Protein AF-A0A8T5KD45-F1 (afdb_monomer_lite)

Secondary structure (DSSP, 8-state):
--SS------HHHHTT-EEEEE---GGG-TT-HHHHHHHHHHHHHT--SEEEETTTEETTSTT--HHHHHHH--TT--EEEEES-HHHHHHHHHHHHHTT-SS-EEEES-HHHHHHHHHHTTPPP------

Structure (mmCIF, N/CA/C/O backbone):
data_AF-A0A8T5KD45-F1
#
_entry.id   AF-A0A8T5KD45-F1
#
loop_
_atom_site.group_PDB
_atom_site.id
_atom_site.type_symbol
_atom_site.label_atom_id
_atom_site.label_alt_id
_atom_site.label_comp_id
_atom_site.label_asym_id
_atom_site.label_entity_id
_atom_site.label_seq_id
_atom_site.pdbx_PDB_ins_code
_atom_site.Cartn_x
_atom_site.Cartn_y
_atom_site.Cartn_z
_atom_site.occupancy
_atom_site.B_iso_or_equiv
_atom_site.auth_seq_id
_atom_site.auth_comp_id
_atom_site.auth_asym_id
_atom_site.auth_atom_id
_atom_site.pdbx_PDB_model_num
ATOM 1 N N . MET A 1 1 ? 10.658 -8.114 13.743 1.00 35.12 1 MET A N 1
ATOM 2 C CA . MET A 1 1 ? 11.063 -6.683 13.608 1.00 35.12 1 MET A CA 1
ATOM 3 C C . MET A 1 1 ? 9.810 -5.933 13.189 1.00 35.12 1 MET A C 1
ATOM 5 O O . MET A 1 1 ? 9.328 -6.166 12.086 1.00 35.12 1 MET A O 1
ATOM 9 N N . THR A 1 2 ? 9.215 -5.134 14.073 1.00 34.94 2 THR A N 1
ATOM 10 C CA . THR A 1 2 ? 7.948 -4.442 13.798 1.00 34.94 2 THR A CA 1
ATOM 11 C C . THR A 1 2 ? 8.188 -3.285 12.826 1.00 34.94 2 THR A C 1
ATOM 13 O O . THR A 1 2 ? 8.629 -2.205 13.200 1.00 34.94 2 THR A O 1
ATOM 16 N N . ASN A 1 3 ? 7.959 -3.551 11.534 1.00 48.31 3 ASN A N 1
ATOM 17 C CA . ASN A 1 3 ? 8.236 -2.626 10.422 1.00 48.31 3 ASN A CA 1
ATOM 18 C C . ASN A 1 3 ? 7.277 -1.428 10.342 1.00 48.31 3 ASN A C 1
ATOM 20 O O . ASN A 1 3 ? 7.515 -0.493 9.581 1.00 48.31 3 ASN A O 1
ATOM 24 N N . THR A 1 4 ? 6.210 -1.431 11.130 1.00 50.84 4 THR A N 1
ATOM 25 C CA . THR A 1 4 ? 5.415 -0.241 11.423 1.00 50.84 4 THR A CA 1
ATOM 26 C C . THR A 1 4 ? 5.823 0.233 12.804 1.00 50.84 4 THR A C 1
ATOM 28 O O . THR A 1 4 ? 5.723 -0.563 13.738 1.00 50.84 4 THR A O 1
ATOM 31 N N . LEU A 1 5 ? 6.306 1.485 12.902 1.00 48.88 5 LEU A N 1
ATOM 32 C CA . LEU A 1 5 ? 6.616 2.214 14.143 1.00 48.88 5 LEU A CA 1
ATOM 33 C C . LEU A 1 5 ? 5.805 1.656 15.314 1.00 48.88 5 LEU A C 1
ATOM 35 O O . LEU A 1 5 ? 4.601 1.518 15.144 1.00 48.88 5 LEU A O 1
ATOM 39 N N . HIS A 1 6 ? 6.435 1.375 16.459 1.00 57.62 6 HIS A N 1
ATOM 40 C CA . HIS A 1 6 ? 5.794 0.950 17.711 1.00 57.62 6 HIS A CA 1
ATOM 41 C C . HIS A 1 6 ? 4.567 1.815 18.061 1.00 57.62 6 HIS A C 1
ATOM 43 O O . HIS A 1 6 ? 4.662 2.764 18.841 1.00 57.62 6 HIS A O 1
ATOM 49 N N . ARG A 1 7 ? 3.423 1.516 17.444 1.00 63.34 7 ARG A N 1
ATOM 50 C CA . ARG A 1 7 ? 2.202 2.305 17.531 1.00 63.34 7 ARG A CA 1
ATOM 51 C C . ARG A 1 7 ? 1.600 2.011 18.885 1.00 63.34 7 ARG A C 1
ATOM 53 O O . ARG A 1 7 ? 1.168 0.898 19.163 1.00 63.34 7 ARG A O 1
ATOM 60 N N . LYS A 1 8 ? 1.665 3.018 19.746 1.00 58.03 8 LYS A N 1
ATOM 61 C CA . LYS A 1 8 ? 1.090 3.004 21.082 1.00 58.03 8 LYS A CA 1
ATOM 62 C C . LYS A 1 8 ? -0.185 3.825 21.028 1.00 58.03 8 LYS A C 1
ATOM 64 O O . LYS A 1 8 ? -0.143 4.986 20.642 1.00 58.03 8 LYS A O 1
ATOM 69 N N . GLY A 1 9 ? -1.282 3.208 21.422 1.00 66.62 9 GLY A N 1
ATOM 70 C CA . GLY A 1 9 ? -2.594 3.824 21.505 1.00 66.62 9 GLY A CA 1
ATOM 71 C C . GLY A 1 9 ? -3.516 2.907 22.292 1.00 66.62 9 GLY A C 1
ATOM 72 O O . GLY A 1 9 ? -3.189 1.743 22.543 1.00 66.62 9 GLY A O 1
ATOM 73 N N . SER A 1 10 ? -4.655 3.436 22.709 1.00 74.62 10 SER A N 1
ATOM 74 C CA . SER A 1 10 ? -5.742 2.619 23.234 1.00 74.62 10 SER A CA 1
ATOM 75 C C . SER A 1 10 ? -6.323 1.714 22.141 1.00 74.62 10 SER A C 1
ATOM 77 O O . SER A 1 10 ? -6.153 1.952 20.944 1.00 74.62 10 SER A O 1
ATOM 79 N N . VAL A 1 11 ? -7.047 0.670 22.550 1.00 71.88 11 VAL A N 1
ATOM 80 C CA . VAL A 1 11 ? -7.775 -0.207 21.618 1.00 71.88 11 VAL A CA 1
ATOM 81 C C . VAL A 1 11 ? -8.720 0.606 20.725 1.00 71.88 11 VAL A C 1
ATOM 83 O O . VAL A 1 11 ? -8.819 0.331 19.536 1.00 71.88 11 VAL A O 1
ATOM 86 N N . GLU A 1 12 ? -9.369 1.640 21.260 1.00 73.88 12 GLU A N 1
ATOM 87 C CA . GLU A 1 12 ? -10.287 2.479 20.482 1.00 73.88 12 GLU A CA 1
ATOM 88 C C . GLU A 1 12 ? -9.568 3.301 19.406 1.00 73.88 12 GLU A C 1
ATOM 90 O O . GLU A 1 12 ? -10.065 3.405 18.289 1.00 73.88 12 GLU A O 1
ATOM 95 N N . GLU A 1 13 ? -8.373 3.820 19.693 1.00 70.69 13 GLU A N 1
ATOM 96 C CA . GLU A 1 13 ? -7.577 4.566 18.708 1.00 70.69 13 GLU A CA 1
ATOM 97 C C . GLU A 1 13 ? -7.044 3.658 17.593 1.00 70.69 13 GLU A C 1
ATOM 99 O O . GLU A 1 13 ? -7.025 4.040 16.425 1.00 70.69 13 GLU A O 1
ATOM 104 N N . LEU A 1 14 ? -6.645 2.430 17.935 1.00 73.69 14 LEU A N 1
ATOM 105 C CA . LEU A 1 14 ? -6.059 1.488 16.978 1.00 73.69 14 LEU A CA 1
ATOM 106 C C . LEU A 1 14 ? -7.109 0.735 16.140 1.00 73.69 14 LEU A C 1
ATOM 108 O O . LEU A 1 14 ? -6.759 0.126 15.128 1.00 73.69 14 LEU A O 1
ATOM 112 N N . LYS A 1 15 ? -8.396 0.780 16.519 1.00 77.38 15 LYS A N 1
ATOM 113 C CA . LYS A 1 15 ? -9.509 0.181 15.750 1.00 77.38 15 LYS A CA 1
ATOM 114 C C . LYS A 1 15 ? -9.693 0.795 14.365 1.00 77.38 15 LYS A C 1
ATOM 116 O O . LYS A 1 15 ? -10.272 0.136 13.502 1.00 77.38 15 LYS A O 1
ATOM 121 N N . GLY A 1 16 ? -9.206 2.016 14.160 1.00 80.75 16 GLY A N 1
ATOM 122 C CA . GLY A 1 16 ? -9.287 2.740 12.897 1.00 80.75 16 GLY A CA 1
ATOM 123 C C . GLY A 1 16 ? -7.926 3.093 12.312 1.00 80.75 16 GLY A C 1
ATOM 124 O O . GLY A 1 16 ? -7.803 4.128 11.670 1.00 80.75 16 GLY A O 1
ATOM 125 N N . ASP A 1 17 ? -6.892 2.290 12.560 1.00 85.31 17 ASP A N 1
ATOM 126 C CA . ASP A 1 17 ? -5.551 2.560 12.039 1.00 85.31 17 ASP A CA 1
ATOM 127 C C . ASP A 1 17 ? -4.943 1.307 11.404 1.00 85.31 17 ASP A C 1
ATOM 129 O O . ASP A 1 17 ? -4.210 0.538 12.034 1.00 85.31 17 ASP A O 1
ATOM 133 N N . TYR A 1 18 ? -5.263 1.109 10.126 1.00 88.69 18 TYR A N 1
ATOM 134 C CA . TYR A 1 18 ? -4.789 -0.014 9.329 1.00 88.69 18 TYR A CA 1
ATOM 135 C C . TYR A 1 18 ? -3.781 0.459 8.292 1.00 88.69 18 TYR A C 1
ATOM 137 O O . TYR A 1 18 ? -4.099 1.275 7.430 1.00 88.69 18 TYR A O 1
ATOM 145 N N . VAL A 1 19 ? -2.570 -0.092 8.336 1.00 90.38 19 VAL A N 1
ATOM 146 C CA . VAL A 1 19 ? -1.528 0.180 7.341 1.00 90.38 19 VAL A CA 1
ATOM 147 C C . VAL A 1 19 ? -1.291 -1.069 6.531 1.00 90.38 19 VAL A C 1
ATOM 149 O O . VAL A 1 19 ? -0.971 -2.123 7.079 1.00 90.38 19 VAL A O 1
ATOM 152 N N . ILE A 1 20 ? -1.380 -0.926 5.219 1.00 92.25 20 ILE A N 1
ATOM 153 C CA . ILE A 1 20 ? -0.979 -1.952 4.272 1.00 92.25 20 ILE A CA 1
ATOM 154 C C . ILE A 1 20 ? 0.243 -1.466 3.510 1.00 92.25 20 ILE A C 1
ATOM 156 O O . ILE A 1 20 ? 0.285 -0.327 3.049 1.00 92.25 20 ILE A O 1
ATOM 160 N N . PHE A 1 21 ? 1.270 -2.301 3.402 1.00 93.62 21 PHE A N 1
ATOM 161 C CA . PHE A 1 21 ? 2.504 -1.907 2.739 1.00 93.62 21 PHE A CA 1
ATOM 162 C C . PHE A 1 21 ? 3.207 -3.072 2.060 1.00 93.62 21 PHE A C 1
ATOM 164 O O . PHE A 1 21 ? 3.085 -4.233 2.454 1.00 93.62 21 PHE A O 1
ATOM 171 N N . THR A 1 22 ? 3.989 -2.738 1.041 1.00 92.62 22 THR A N 1
ATOM 172 C CA . THR A 1 22 ? 4.811 -3.684 0.295 1.00 92.62 22 THR A CA 1
ATOM 173 C C . THR A 1 22 ? 6.278 -3.380 0.505 1.00 92.62 22 THR A C 1
ATOM 175 O O . THR A 1 22 ? 6.704 -2.225 0.517 1.00 92.62 22 THR A O 1
ATOM 178 N N . SER A 1 23 ? 7.068 -4.433 0.682 1.00 88.69 23 SER A N 1
ATOM 179 C CA . SER A 1 23 ? 8.521 -4.343 0.754 1.00 88.69 23 SER A CA 1
ATOM 180 C C . SER A 1 23 ? 9.123 -5.435 -0.110 1.00 88.69 23 SER A C 1
ATOM 182 O O . SER A 1 23 ? 8.695 -6.588 -0.068 1.00 88.69 23 SER A O 1
ATOM 184 N N . ILE A 1 24 ? 10.109 -5.059 -0.919 1.00 90.12 24 ILE A N 1
ATOM 185 C CA . ILE A 1 24 ? 10.735 -5.962 -1.875 1.00 90.12 24 ILE A CA 1
ATOM 186 C C . ILE A 1 24 ? 12.079 -6.419 -1.316 1.00 90.12 24 ILE A C 1
ATOM 188 O O . ILE A 1 24 ? 12.957 -5.604 -1.014 1.00 90.12 24 ILE A O 1
ATOM 192 N N . ALA A 1 25 ? 12.245 -7.735 -1.197 1.00 85.19 25 ALA A N 1
ATOM 193 C CA . ALA A 1 25 ? 13.509 -8.339 -0.801 1.00 85.19 25 ALA A CA 1
ATOM 194 C C . ALA A 1 25 ? 14.625 -7.965 -1.790 1.00 85.19 25 ALA A C 1
ATOM 196 O O . ALA A 1 25 ? 14.389 -7.784 -2.985 1.00 85.19 25 ALA A O 1
ATOM 197 N N . LYS A 1 26 ? 15.859 -7.844 -1.284 1.00 80.19 26 LYS A N 1
ATOM 198 C CA . LYS A 1 26 ? 17.000 -7.301 -2.039 1.00 80.19 26 LYS A CA 1
ATOM 199 C C . LYS A 1 26 ? 17.211 -7.990 -3.392 1.00 80.19 26 LYS A C 1
ATOM 201 O O . LYS A 1 26 ? 17.449 -7.292 -4.375 1.00 80.19 26 LYS A O 1
ATOM 206 N N . ASP A 1 27 ? 17.063 -9.309 -3.430 1.00 86.12 27 ASP A N 1
ATOM 207 C CA . ASP A 1 27 ? 17.330 -10.132 -4.615 1.00 86.12 27 ASP A CA 1
ATOM 208 C C . ASP A 1 27 ? 16.139 -10.207 -5.590 1.00 86.12 27 ASP A C 1
ATOM 210 O O . ASP A 1 27 ? 16.283 -10.693 -6.706 1.00 86.12 27 ASP A O 1
ATOM 214 N N . TYR A 1 28 ? 14.979 -9.662 -5.208 1.00 85.38 28 TYR A N 1
ATOM 215 C CA . TYR A 1 28 ? 13.731 -9.692 -5.986 1.00 85.38 28 TYR A CA 1
ATOM 216 C C . TYR A 1 28 ? 13.312 -8.306 -6.501 1.00 85.38 28 TYR A C 1
ATOM 218 O O . TYR A 1 28 ? 12.167 -8.094 -6.892 1.00 85.38 28 TYR A O 1
ATOM 226 N N . LYS A 1 29 ? 14.229 -7.330 -6.478 1.00 87.44 29 LYS A N 1
ATOM 227 C CA . LYS A 1 29 ? 13.959 -5.965 -6.952 1.00 87.44 29 LYS A CA 1
ATOM 228 C C . LYS A 1 29 ? 13.656 -5.875 -8.452 1.00 87.44 29 LYS A C 1
ATOM 230 O O . LYS A 1 29 ? 12.706 -5.160 -8.772 1.00 87.44 29 LYS A O 1
ATOM 235 N N . PRO A 1 30 ? 14.412 -6.523 -9.360 1.00 93.12 30 PRO A N 1
ATOM 236 C CA . PRO A 1 30 ? 14.197 -6.349 -10.795 1.00 93.12 30 PRO A CA 1
ATOM 237 C C . PRO A 1 30 ? 12.767 -6.706 -11.225 1.00 93.12 30 PRO A C 1
ATOM 239 O O . PRO A 1 30 ? 12.286 -7.798 -10.932 1.00 93.12 30 PRO A O 1
ATOM 242 N N . GLY A 1 31 ? 12.089 -5.786 -11.916 1.00 91.94 31 GLY A N 1
ATOM 243 C CA . GLY A 1 31 ? 10.720 -5.971 -12.410 1.00 91.94 31 GLY A CA 1
ATOM 244 C C . GLY A 1 31 ? 9.618 -5.788 -11.359 1.00 91.94 31 GLY A C 1
ATOM 245 O O . GLY A 1 31 ? 8.466 -6.144 -11.609 1.00 91.94 31 GLY A O 1
ATOM 246 N N . SER A 1 32 ? 9.938 -5.242 -10.183 1.00 94.00 32 SER A N 1
ATOM 247 C CA . SER A 1 32 ? 8.951 -4.987 -9.124 1.00 94.00 32 SER A CA 1
ATOM 248 C C . SER A 1 32 ? 8.169 -3.682 -9.300 1.00 94.00 32 SER A C 1
ATOM 250 O O . SER A 1 32 ? 7.081 -3.569 -8.742 1.00 94.00 32 SER A O 1
ATOM 252 N N . ALA A 1 33 ? 8.651 -2.717 -10.088 1.00 94.75 33 ALA A N 1
ATOM 253 C CA . ALA A 1 33 ? 8.001 -1.417 -10.262 1.00 94.75 33 ALA A CA 1
ATOM 254 C C . ALA A 1 33 ? 6.547 -1.525 -10.753 1.00 94.75 33 ALA A C 1
ATOM 256 O O . ALA A 1 33 ? 5.680 -0.991 -10.064 1.00 94.75 33 ALA A O 1
ATOM 257 N N . PRO A 1 34 ? 6.217 -2.278 -11.826 1.00 95.75 34 PRO A N 1
ATOM 258 C CA . PRO A 1 34 ? 4.827 -2.393 -12.279 1.00 95.75 34 PRO A CA 1
ATOM 259 C C . PRO A 1 34 ? 3.900 -2.994 -11.215 1.00 95.75 34 PRO A C 1
ATOM 261 O O . PRO A 1 34 ? 2.738 -2.616 -11.111 1.00 95.75 34 PRO A O 1
ATOM 264 N N . LYS A 1 35 ? 4.429 -3.896 -10.381 1.00 95.44 35 LYS A N 1
ATOM 265 C CA . LYS A 1 35 ? 3.693 -4.530 -9.280 1.00 95.44 35 LYS A CA 1
ATOM 266 C C . LYS A 1 35 ? 3.428 -3.539 -8.145 1.00 95.44 35 LYS A C 1
ATOM 268 O O . LYS A 1 35 ? 2.337 -3.511 -7.587 1.00 95.44 35 LYS A O 1
ATOM 273 N N . ILE A 1 36 ? 4.410 -2.691 -7.831 1.00 95.62 36 ILE A N 1
ATOM 274 C CA . ILE A 1 36 ? 4.267 -1.592 -6.864 1.00 95.62 36 ILE A CA 1
ATOM 275 C C . ILE A 1 36 ? 3.251 -0.559 -7.369 1.00 95.62 36 ILE A C 1
ATOM 277 O O . ILE A 1 36 ? 2.443 -0.056 -6.590 1.00 95.62 36 ILE A O 1
ATOM 281 N N . HIS A 1 37 ? 3.274 -0.246 -8.667 1.00 96.38 37 HIS A N 1
ATOM 282 C CA . HIS A 1 37 ? 2.318 0.669 -9.294 1.00 96.38 37 HIS A CA 1
ATOM 283 C C . HIS A 1 37 ? 0.895 0.136 -9.182 1.00 96.38 37 HIS A C 1
ATOM 285 O O . HIS A 1 37 ? -0.005 0.879 -8.802 1.00 96.38 37 HIS A O 1
ATOM 291 N N . GLU A 1 38 ? 0.702 -1.153 -9.455 1.00 97.06 38 GLU A N 1
ATOM 292 C CA . GLU A 1 38 ? -0.613 -1.778 -9.353 1.00 97.06 38 GLU A CA 1
ATOM 293 C C . GLU A 1 38 ? -1.116 -1.847 -7.911 1.00 97.06 38 GLU A C 1
ATOM 295 O O . GLU A 1 38 ? -2.257 -1.479 -7.642 1.00 97.06 38 GLU A O 1
ATOM 300 N N . PHE A 1 39 ? -0.238 -2.176 -6.960 1.00 97.25 39 PHE A N 1
ATOM 301 C CA . PHE A 1 39 ? -0.546 -2.075 -5.533 1.00 97.25 39 PHE A CA 1
ATOM 302 C C . PHE A 1 39 ? -1.074 -0.679 -5.151 1.00 97.25 39 PHE A C 1
ATOM 304 O O . PHE A 1 39 ? -2.096 -0.567 -4.472 1.00 97.25 39 PHE A O 1
ATOM 311 N N . LEU A 1 40 ? -0.407 0.390 -5.607 1.00 97.19 40 LEU A N 1
ATOM 312 C CA . LEU A 1 40 ? -0.833 1.766 -5.338 1.00 97.19 40 LEU A CA 1
ATOM 313 C C . LEU A 1 40 ? -2.197 2.081 -5.965 1.00 97.19 40 LEU A C 1
ATOM 315 O O . LEU A 1 40 ? -3.022 2.717 -5.313 1.00 97.19 40 LEU A O 1
ATOM 319 N N . ARG A 1 41 ? -2.458 1.627 -7.199 1.00 97.75 41 ARG A N 1
ATOM 320 C CA . ARG A 1 41 ? -3.756 1.826 -7.869 1.00 97.75 41 ARG A CA 1
ATOM 321 C C . ARG A 1 41 ? -4.893 1.122 -7.141 1.00 97.75 41 ARG A C 1
ATOM 323 O O . ARG A 1 41 ? -5.926 1.749 -6.911 1.00 97.75 41 ARG A O 1
ATOM 330 N N . ILE A 1 42 ? -4.688 -0.135 -6.746 1.00 97.75 42 ILE A N 1
ATOM 331 C CA . ILE A 1 42 ? -5.676 -0.911 -5.989 1.00 97.75 42 ILE A CA 1
ATOM 332 C C . ILE A 1 42 ? -5.983 -0.214 -4.667 1.00 97.75 42 ILE A C 1
ATOM 334 O O . ILE A 1 42 ? -7.148 0.006 -4.354 1.00 97.75 42 ILE A O 1
ATOM 338 N N . CYS A 1 43 ? -4.962 0.213 -3.920 1.00 97.25 43 CYS A N 1
ATOM 339 C CA . CYS A 1 43 ? -5.189 0.944 -2.675 1.00 97.25 43 CYS A CA 1
ATOM 340 C C . CYS A 1 43 ? -5.957 2.253 -2.922 1.00 97.25 43 CYS A C 1
ATOM 342 O O . CYS A 1 43 ? -6.925 2.536 -2.223 1.00 97.25 43 CYS A O 1
ATOM 344 N N . ASN A 1 44 ? -5.571 3.028 -3.940 1.00 97.56 44 ASN A N 1
ATOM 345 C CA . ASN A 1 44 ? -6.183 4.321 -4.242 1.00 97.56 44 ASN A CA 1
ATOM 346 C C . ASN A 1 44 ? -7.660 4.227 -4.662 1.00 97.56 44 ASN A C 1
ATOM 348 O O . ASN A 1 44 ? -8.433 5.130 -4.349 1.00 97.56 44 ASN A O 1
ATOM 352 N N . LYS A 1 45 ? -8.082 3.125 -5.305 1.00 97.56 45 LYS A N 1
ATOM 353 C CA . LYS A 1 45 ? -9.493 2.851 -5.658 1.00 97.56 45 LYS A CA 1
ATOM 354 C C . LYS A 1 45 ? -10.436 2.972 -4.455 1.00 97.56 45 LYS A C 1
ATOM 356 O O . LYS A 1 45 ? -11.602 3.318 -4.623 1.00 97.56 45 LYS A O 1
ATOM 361 N N . TYR A 1 46 ? -9.923 2.697 -3.259 1.00 96.75 46 TYR A N 1
ATOM 362 C CA . TYR A 1 46 ? -10.682 2.664 -2.015 1.00 96.75 46 TYR A CA 1
ATOM 363 C C . TYR A 1 46 ? -10.485 3.902 -1.124 1.00 96.75 46 TYR A C 1
ATOM 365 O O . TYR A 1 46 ? -10.956 3.907 0.007 1.00 96.75 46 TYR A O 1
ATOM 373 N N . GLY A 1 47 ? -9.830 4.957 -1.623 1.00 95.88 47 GLY A N 1
ATOM 374 C CA . GLY A 1 47 ? -9.732 6.250 -0.934 1.00 95.88 47 GLY A CA 1
ATOM 375 C C . GLY A 1 47 ? -8.969 6.201 0.397 1.00 95.88 47 GLY A C 1
ATOM 376 O O . GLY A 1 47 ? -9.554 6.492 1.439 1.00 95.88 47 GLY A O 1
ATOM 377 N N . PRO A 1 48 ? -7.675 5.839 0.395 1.00 96.44 48 PRO A N 1
ATOM 378 C CA . PRO A 1 48 ? -6.880 5.793 1.614 1.00 96.44 48 PRO A CA 1
ATOM 379 C C . PRO A 1 48 ? -6.725 7.196 2.213 1.00 96.44 48 PRO A C 1
ATOM 381 O O . PRO A 1 48 ? -6.564 8.175 1.486 1.00 96.44 48 PRO A O 1
ATOM 384 N N . VAL A 1 49 ? -6.686 7.292 3.544 1.00 95.38 49 VAL A N 1
ATOM 385 C CA . VAL A 1 49 ? -6.434 8.574 4.233 1.00 95.38 49 VAL A CA 1
ATOM 386 C C . VAL A 1 49 ? -4.996 9.055 4.049 1.00 95.38 49 VAL A C 1
ATOM 388 O O . VAL A 1 49 ? -4.705 10.238 4.197 1.00 95.38 49 VAL A O 1
ATOM 391 N N . ASN A 1 50 ? -4.086 8.133 3.732 1.00 95.31 50 ASN A N 1
ATOM 392 C CA . ASN A 1 50 ? -2.727 8.446 3.327 1.00 95.31 50 ASN A CA 1
ATOM 393 C C . ASN A 1 50 ? -2.187 7.350 2.402 1.00 95.31 50 ASN A C 1
ATOM 395 O O . ASN A 1 50 ? -2.443 6.167 2.623 1.00 95.31 50 ASN A O 1
ATOM 399 N N . ILE A 1 51 ? -1.402 7.727 1.398 1.00 96.94 51 ILE A N 1
ATOM 400 C CA . ILE A 1 51 ? -0.735 6.805 0.478 1.00 96.94 51 ILE A CA 1
ATOM 401 C C . ILE A 1 51 ? 0.605 7.387 0.038 1.00 96.94 51 ILE A C 1
ATOM 403 O O . ILE A 1 51 ? 0.740 8.593 -0.173 1.00 96.94 51 ILE A O 1
ATOM 407 N N . GLY A 1 52 ? 1.626 6.540 -0.060 1.00 95.50 52 GLY A N 1
ATOM 408 C CA . GLY A 1 52 ? 2.975 7.013 -0.327 1.00 95.50 52 GLY A CA 1
ATOM 409 C C . GLY A 1 52 ? 4.019 5.921 -0.472 1.00 95.50 52 GLY A C 1
ATOM 410 O O . GLY A 1 52 ? 3.729 4.724 -0.483 1.00 95.50 52 GLY A O 1
ATOM 411 N N . SER A 1 53 ? 5.267 6.362 -0.566 1.00 93.94 53 SER A N 1
ATOM 412 C CA . SER A 1 53 ? 6.452 5.526 -0.671 1.00 93.94 53 SER A CA 1
ATOM 413 C C . SER A 1 53 ? 7.610 6.094 0.141 1.00 93.94 53 SER A C 1
ATOM 415 O O . SER A 1 53 ? 7.773 7.304 0.275 1.00 93.94 53 SER A O 1
ATOM 417 N N . SER A 1 54 ? 8.499 5.212 0.602 1.00 88.69 54 SER A N 1
ATOM 418 C CA . SER A 1 54 ? 9.739 5.605 1.281 1.00 88.69 54 SER A CA 1
ATOM 419 C C . SER A 1 54 ? 10.685 6.452 0.419 1.00 88.69 54 SER A C 1
ATOM 421 O O . SER A 1 54 ? 11.611 7.058 0.954 1.00 88.69 54 SER A O 1
ATOM 423 N N . LYS A 1 55 ? 10.493 6.484 -0.907 1.00 89.38 55 LYS A N 1
ATOM 424 C CA . LYS A 1 55 ? 11.357 7.219 -1.845 1.00 89.38 55 LYS A CA 1
ATOM 425 C C . LYS A 1 55 ? 10.823 8.576 -2.280 1.00 89.38 55 LYS A C 1
ATOM 427 O O . LYS A 1 55 ? 11.635 9.431 -2.612 1.00 89.38 55 LYS A O 1
ATOM 432 N N . LEU A 1 56 ? 9.506 8.744 -2.312 1.00 91.25 56 LEU A N 1
ATOM 433 C CA . LEU A 1 56 ? 8.851 9.932 -2.867 1.00 91.25 56 LEU A CA 1
ATOM 434 C C . LEU A 1 56 ? 7.924 10.627 -1.865 1.00 91.25 56 LEU A C 1
ATOM 436 O O . LEU A 1 56 ? 7.250 11.573 -2.238 1.00 91.25 56 LEU A O 1
ATOM 440 N N . GLY A 1 57 ? 7.875 10.169 -0.613 1.00 91.88 57 GLY A N 1
ATOM 441 C CA . GLY A 1 57 ? 6.961 10.725 0.376 1.00 91.88 57 GLY A CA 1
ATOM 442 C C . GLY A 1 57 ? 5.530 10.238 0.163 1.00 91.88 57 GLY A C 1
ATOM 443 O O . GLY A 1 57 ? 5.297 9.149 -0.366 1.00 91.88 57 GLY A O 1
ATOM 444 N N . SER A 1 58 ? 4.566 11.020 0.628 1.00 94.00 58 SER A N 1
ATOM 445 C CA . SER A 1 58 ? 3.148 10.658 0.624 1.00 94.00 58 SER A CA 1
ATOM 446 C C . SER A 1 58 ? 2.282 11.822 0.187 1.00 94.00 58 SER A C 1
ATOM 448 O O . SER A 1 58 ? 2.683 12.959 0.399 1.00 94.00 58 SER A O 1
ATOM 450 N N . VAL A 1 59 ? 1.066 11.544 -0.281 1.00 94.62 59 VAL A N 1
ATOM 451 C CA . VAL A 1 59 ? 0.108 12.552 -0.785 1.00 94.62 59 VAL A CA 1
ATOM 452 C C . VAL A 1 59 ? -0.325 13.616 0.236 1.00 94.62 59 VAL A C 1
ATOM 454 O O . VAL A 1 59 ? -0.987 14.578 -0.124 1.00 94.62 59 VAL A O 1
ATOM 457 N N . LEU A 1 60 ? 0.024 13.451 1.515 1.00 93.06 60 LEU A N 1
ATOM 458 C CA . LEU A 1 60 ? -0.146 14.486 2.542 1.00 93.06 60 LEU A CA 1
ATOM 459 C C . LEU A 1 60 ? 0.942 15.578 2.509 1.00 93.06 60 LEU 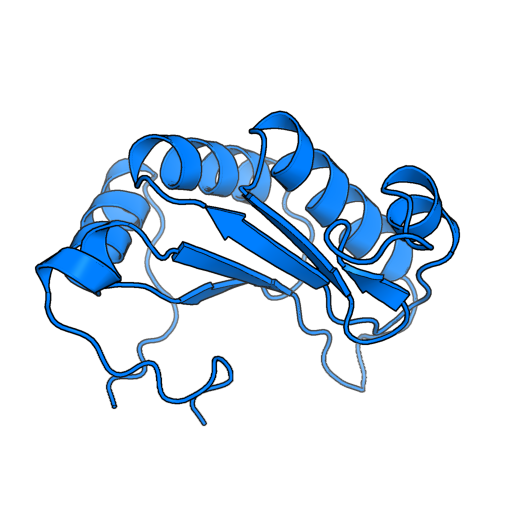A C 1
ATOM 461 O O . LEU A 1 60 ? 0.879 16.514 3.299 1.00 93.06 60 LEU A O 1
ATOM 465 N N . GLN A 1 61 ? 1.961 15.437 1.661 1.00 91.94 61 GLN A N 1
ATOM 466 C CA . GLN A 1 61 ? 2.976 16.460 1.411 1.00 91.94 61 GLN A CA 1
ATOM 467 C C . GLN A 1 61 ? 2.557 17.283 0.188 1.00 91.94 61 GLN A C 1
ATOM 469 O O . GLN A 1 61 ? 2.117 16.713 -0.809 1.00 91.94 61 GLN A O 1
ATOM 474 N N . ASP A 1 62 ? 2.706 18.608 0.262 1.00 85.56 62 ASP A N 1
ATOM 475 C CA . ASP A 1 62 ? 2.200 19.544 -0.756 1.00 85.56 62 ASP A CA 1
ATOM 476 C C . ASP A 1 62 ? 2.789 19.313 -2.164 1.00 85.56 62 ASP A C 1
ATOM 478 O O . ASP A 1 62 ? 2.183 19.693 -3.164 1.00 85.56 62 ASP A O 1
ATOM 482 N N . ASP A 1 63 ? 3.970 18.701 -2.257 1.00 89.75 63 ASP A N 1
ATOM 483 C CA . ASP A 1 63 ? 4.719 18.462 -3.493 1.00 89.75 63 ASP A CA 1
ATOM 484 C C . ASP A 1 63 ? 4.591 17.028 -4.042 1.00 89.75 63 ASP A C 1
ATOM 486 O O . ASP A 1 63 ? 5.277 16.674 -5.006 1.00 89.75 63 ASP A O 1
ATOM 490 N N . VAL A 1 64 ? 3.710 16.200 -3.466 1.00 90.62 64 VAL A N 1
ATOM 491 C CA . VAL A 1 64 ? 3.559 14.786 -3.841 1.00 90.62 64 VAL A CA 1
ATOM 492 C C . VAL A 1 64 ? 2.185 14.511 -4.449 1.00 90.62 64 VAL A C 1
ATOM 494 O O . VAL A 1 64 ? 1.187 14.363 -3.747 1.00 90.62 64 VAL A O 1
ATOM 497 N N . ASP A 1 65 ? 2.147 14.346 -5.773 1.00 93.31 65 ASP A N 1
ATOM 498 C CA . ASP A 1 65 ? 0.959 13.879 -6.495 1.00 93.31 65 ASP A CA 1
ATOM 499 C C . ASP A 1 65 ? 0.898 12.343 -6.580 1.00 93.31 65 ASP A C 1
ATOM 501 O O . ASP A 1 65 ? 1.911 11.652 -6.737 1.00 93.31 65 ASP A O 1
ATOM 505 N N . PHE A 1 66 ? -0.312 11.780 -6.533 1.00 94.19 66 PHE A N 1
ATOM 506 C CA . PHE A 1 66 ? -0.502 10.332 -6.627 1.00 94.19 66 PHE A CA 1
ATOM 507 C C . PHE A 1 66 ? -0.044 9.753 -7.975 1.00 94.19 66 PHE A C 1
ATOM 509 O O . PHE A 1 66 ? 0.567 8.681 -8.011 1.00 94.19 66 PHE A O 1
ATOM 516 N N . ASN A 1 67 ? -0.297 10.438 -9.093 1.00 94.12 67 ASN A N 1
ATOM 517 C CA . ASN A 1 67 ? 0.135 9.942 -10.401 1.00 94.12 67 ASN A CA 1
ATOM 518 C C . ASN A 1 67 ? 1.657 9.942 -10.495 1.00 94.12 67 ASN A C 1
ATOM 520 O O . ASN A 1 67 ? 2.237 9.007 -11.044 1.00 94.12 67 ASN A O 1
ATOM 524 N N . ASP A 1 68 ? 2.304 10.938 -9.890 1.00 92.00 68 ASP A N 1
ATOM 525 C CA . ASP A 1 68 ? 3.755 10.987 -9.766 1.00 92.00 68 ASP A CA 1
ATOM 526 C C . ASP A 1 68 ? 4.309 9.791 -8.986 1.00 92.00 68 ASP A C 1
ATOM 528 O O . ASP A 1 68 ? 5.292 9.188 -9.426 1.00 92.00 68 ASP A O 1
ATOM 532 N N . LEU A 1 69 ? 3.661 9.378 -7.890 1.00 92.00 69 LEU A N 1
ATOM 533 C CA . LEU A 1 69 ? 4.020 8.140 -7.187 1.00 92.00 69 LEU A CA 1
ATOM 534 C C . LEU A 1 69 ? 3.937 6.927 -8.125 1.00 92.00 69 LEU A C 1
ATOM 536 O O . LEU A 1 69 ? 4.871 6.128 -8.197 1.00 92.00 69 LEU A O 1
ATOM 540 N N . VAL A 1 70 ? 2.846 6.799 -8.879 1.00 93.50 70 VAL A N 1
ATOM 541 C CA . VAL A 1 70 ? 2.633 5.653 -9.773 1.00 93.50 70 VAL A CA 1
ATOM 542 C C . VAL A 1 70 ? 3.626 5.640 -10.937 1.00 93.50 70 VAL A C 1
ATOM 544 O O . VAL A 1 70 ? 4.060 4.567 -11.321 1.00 93.50 70 VAL A O 1
ATOM 547 N N . ILE A 1 71 ? 4.029 6.778 -11.506 1.00 90.81 71 ILE A N 1
ATOM 548 C CA . ILE A 1 71 ? 4.911 6.780 -12.691 1.00 90.81 71 ILE A CA 1
ATOM 549 C C . ILE A 1 71 ? 6.405 6.846 -12.344 1.00 90.81 71 ILE A C 1
ATOM 551 O O . ILE A 1 71 ? 7.231 6.338 -13.103 1.00 90.81 71 ILE A O 1
ATOM 555 N N . LYS A 1 72 ? 6.783 7.481 -11.224 1.00 92.81 72 LYS A N 1
ATOM 556 C CA . LYS A 1 72 ? 8.195 7.749 -10.886 1.00 92.81 72 LYS A CA 1
ATOM 557 C C . LYS A 1 72 ? 8.827 6.653 -10.031 1.00 92.81 72 LYS A C 1
ATOM 559 O O . LYS A 1 72 ? 10.059 6.562 -9.990 1.00 92.81 72 LYS A O 1
ATOM 564 N N . LEU A 1 73 ? 8.033 5.827 -9.343 1.00 93.31 73 LEU A N 1
ATOM 565 C CA . LEU A 1 73 ? 8.579 4.760 -8.505 1.00 93.31 73 LEU A CA 1
ATOM 566 C C . LEU A 1 73 ? 9.261 3.681 -9.338 1.00 93.31 73 LEU A C 1
ATOM 568 O O . LEU A 1 73 ? 8.715 3.165 -10.310 1.00 93.31 73 LEU A O 1
ATOM 572 N N . LYS A 1 74 ? 10.469 3.327 -8.905 1.00 93.19 74 LYS A N 1
ATOM 573 C CA . LYS A 1 74 ? 11.311 2.303 -9.522 1.00 93.19 74 LYS A CA 1
ATOM 574 C C . LYS A 1 74 ? 11.323 1.032 -8.682 1.00 93.19 74 LYS A C 1
ATOM 576 O O . LYS A 1 74 ? 10.834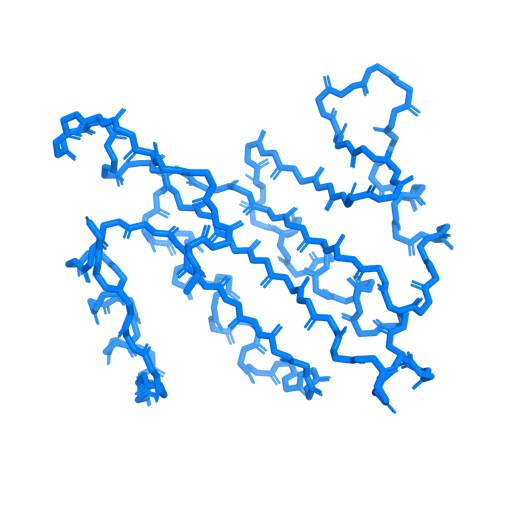 1.000 -7.550 1.00 93.19 74 LYS A O 1
ATOM 581 N N . ASP A 1 75 ? 11.950 0.009 -9.244 1.00 93.06 75 ASP A N 1
ATOM 582 C CA . ASP A 1 75 ? 12.165 -1.287 -8.620 1.00 93.06 75 ASP A CA 1
ATOM 583 C C . ASP A 1 75 ? 12.701 -1.183 -7.188 1.00 93.06 75 ASP A C 1
ATOM 585 O O . ASP A 1 75 ? 13.607 -0.404 -6.877 1.00 93.06 75 ASP A O 1
ATOM 589 N N . GLY A 1 76 ? 12.153 -2.019 -6.309 1.00 90.25 76 GLY A N 1
ATOM 590 C CA . GLY A 1 76 ? 12.590 -2.130 -4.924 1.00 90.25 76 GLY A CA 1
ATOM 591 C C . GLY A 1 76 ? 12.132 -1.003 -4.001 1.00 90.25 76 GLY A C 1
ATOM 592 O O . GLY A 1 76 ? 12.642 -0.915 -2.882 1.00 90.25 76 GLY A O 1
ATOM 593 N N . SER A 1 77 ? 11.220 -0.140 -4.451 1.00 90.44 77 SER A N 1
ATOM 594 C CA . SER A 1 77 ? 10.613 0.887 -3.603 1.00 90.44 77 SER A CA 1
ATOM 595 C C . SER A 1 77 ? 9.586 0.267 -2.653 1.00 90.44 77 SER A C 1
ATOM 597 O O . SER A 1 77 ? 8.815 -0.603 -3.044 1.00 90.44 77 SER A O 1
ATOM 599 N N . THR A 1 78 ? 9.571 0.724 -1.403 1.00 92.06 78 THR A N 1
ATOM 600 C CA . THR A 1 78 ? 8.512 0.386 -0.439 1.00 92.06 78 THR A CA 1
ATOM 601 C C . THR A 1 78 ? 7.360 1.354 -0.638 1.00 92.06 78 THR A C 1
ATOM 603 O O . THR A 1 78 ? 7.607 2.561 -0.718 1.00 92.06 78 THR A O 1
ATOM 606 N N . SER A 1 79 ? 6.131 0.851 -0.655 1.00 94.81 79 SER A N 1
ATOM 607 C CA .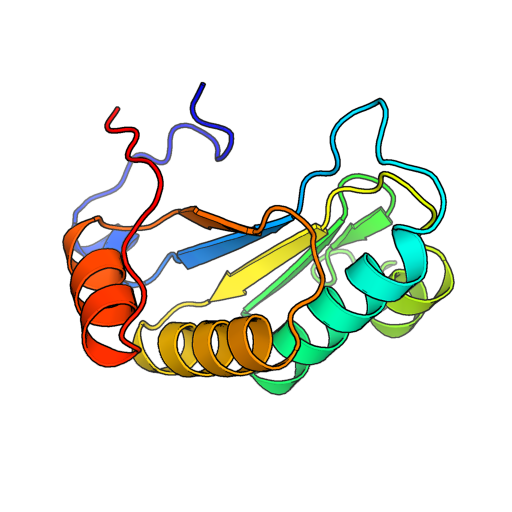 SER A 1 79 ? 4.923 1.673 -0.750 1.00 94.81 79 SER A CA 1
ATOM 608 C C . SER A 1 79 ? 3.919 1.270 0.315 1.00 94.81 79 SER A C 1
ATOM 610 O O . SER A 1 79 ? 3.860 0.102 0.691 1.00 94.81 79 SER A O 1
ATOM 612 N N . ALA A 1 80 ? 3.147 2.233 0.808 1.00 95.31 80 ALA A N 1
ATOM 613 C CA . ALA A 1 80 ? 2.179 2.029 1.872 1.00 95.31 80 ALA A CA 1
ATOM 614 C C . ALA A 1 80 ? 0.906 2.842 1.634 1.00 95.31 80 ALA A C 1
ATOM 616 O O . ALA A 1 80 ? 0.952 3.918 1.038 1.00 95.31 80 ALA A O 1
ATOM 617 N N . ALA A 1 81 ? -0.206 2.332 2.149 1.00 95.69 81 ALA A N 1
ATOM 618 C CA . ALA A 1 81 ? -1.487 3.013 2.236 1.00 95.69 81 ALA A CA 1
ATOM 619 C C . ALA A 1 81 ? -2.085 2.823 3.635 1.00 95.69 81 ALA A C 1
ATOM 621 O O . ALA A 1 81 ? -1.814 1.823 4.308 1.00 95.69 81 ALA A O 1
ATOM 622 N N . VAL A 1 82 ? -2.881 3.797 4.070 1.00 94.50 82 VAL A N 1
ATOM 623 C CA . VAL A 1 82 ? -3.504 3.839 5.395 1.00 94.50 82 VAL A CA 1
ATOM 624 C C . VAL A 1 82 ? -5.016 3.950 5.249 1.00 94.50 82 VAL A C 1
ATOM 626 O O . VAL A 1 82 ? -5.505 4.778 4.479 1.00 94.50 82 VAL A O 1
ATOM 629 N N . PHE A 1 83 ? -5.742 3.137 6.009 1.00 93.25 83 PHE A N 1
ATOM 630 C CA . PHE A 1 83 ? -7.201 3.084 6.042 1.00 93.25 83 PHE A CA 1
ATOM 631 C C . PHE A 1 83 ? -7.706 3.144 7.480 1.00 93.25 83 PHE A C 1
ATOM 633 O O . PHE A 1 83 ? -7.017 2.717 8.408 1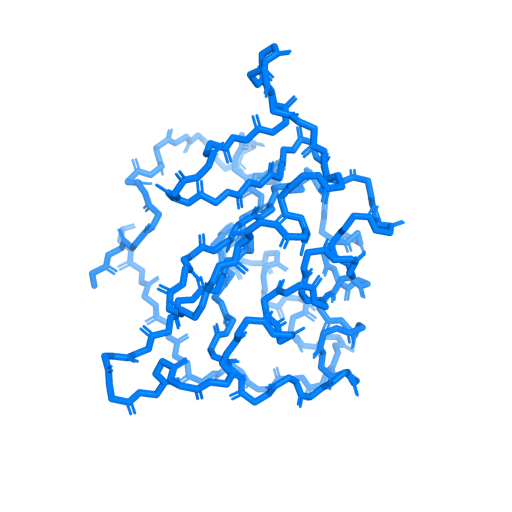.00 93.25 83 PHE A O 1
ATOM 640 N N . THR A 1 84 ? -8.926 3.649 7.648 1.00 91.75 84 THR A N 1
ATOM 641 C CA . THR A 1 84 ? -9.520 3.886 8.969 1.00 91.75 84 THR A CA 1
ATOM 642 C C . THR A 1 84 ? -10.648 2.935 9.337 1.00 91.75 84 THR A C 1
ATOM 644 O O . THR A 1 84 ? -11.218 3.052 10.418 1.00 91.75 84 THR A O 1
ATOM 647 N N . ASP A 1 85 ? -10.983 1.987 8.465 1.00 88.69 85 ASP A N 1
ATOM 648 C CA . ASP A 1 85 ? -12.037 1.011 8.707 1.00 88.69 85 ASP A CA 1
ATOM 649 C C . ASP A 1 85 ? -11.694 -0.362 8.109 1.00 88.69 85 ASP A C 1
ATOM 651 O O . ASP A 1 85 ? -10.959 -0.488 7.124 1.00 88.69 85 ASP A O 1
ATOM 655 N N . VAL A 1 86 ? -12.220 -1.408 8.747 1.00 85.00 86 VAL A N 1
ATOM 656 C CA . VAL A 1 86 ? -11.912 -2.801 8.405 1.00 85.00 86 VAL A CA 1
ATOM 657 C C . VAL A 1 86 ? -12.637 -3.273 7.142 1.00 85.00 86 VAL A C 1
ATOM 659 O O . VAL A 1 86 ? -12.112 -4.131 6.434 1.00 85.00 86 VAL A O 1
ATOM 662 N N . ASP A 1 87 ? -13.811 -2.722 6.828 1.00 88.56 87 ASP A N 1
ATOM 663 C CA . ASP A 1 87 ? -14.609 -3.128 5.667 1.00 88.56 87 ASP A CA 1
ATOM 664 C C . ASP A 1 87 ? -13.940 -2.687 4.358 1.00 88.56 87 ASP A C 1
ATOM 666 O O . ASP A 1 87 ? -13.876 -3.442 3.385 1.00 88.56 87 ASP A O 1
ATOM 670 N N . THR A 1 88 ? -13.382 -1.477 4.336 1.00 92.06 88 THR A N 1
ATOM 671 C CA . THR A 1 88 ? -12.557 -0.973 3.237 1.00 92.06 88 THR A CA 1
ATOM 672 C C . THR A 1 88 ? -11.274 -1.784 3.120 1.00 92.06 88 THR A C 1
ATOM 674 O O . THR A 1 88 ? -10.932 -2.225 2.021 1.00 92.06 88 THR A O 1
ATOM 677 N N . LEU A 1 89 ? -10.602 -2.069 4.243 1.00 89.81 89 LEU A N 1
ATOM 678 C CA . LEU A 1 89 ? -9.410 -2.917 4.247 1.00 89.81 89 LEU A CA 1
ATOM 679 C C . LEU A 1 89 ? -9.699 -4.310 3.661 1.00 89.81 89 LEU A C 1
ATOM 681 O O . LEU A 1 89 ? -8.902 -4.804 2.870 1.00 89.81 89 LEU A O 1
ATOM 685 N N . GLN A 1 90 ? -10.834 -4.930 3.997 1.00 87.94 90 GLN A N 1
ATOM 686 C CA . GLN A 1 90 ? -11.244 -6.230 3.446 1.00 87.94 90 GLN A CA 1
ATOM 687 C C . GLN A 1 90 ? -11.355 -6.204 1.922 1.00 87.94 90 GLN A C 1
ATOM 689 O O . GLN A 1 90 ? -10.842 -7.103 1.255 1.00 87.94 90 GLN A O 1
ATOM 694 N N . LYS A 1 91 ? -11.973 -5.160 1.362 1.00 93.12 91 LYS A N 1
ATOM 695 C CA . LYS A 1 91 ? -12.104 -4.997 -0.094 1.00 93.12 91 LYS A CA 1
ATOM 696 C C . LYS A 1 91 ? -10.747 -4.794 -0.765 1.00 93.12 91 LYS A C 1
ATOM 698 O O . LYS A 1 91 ? -10.468 -5.432 -1.773 1.00 93.12 91 LYS A O 1
ATOM 703 N N . VAL A 1 92 ? -9.877 -3.975 -0.167 1.00 94.94 92 VAL A N 1
ATOM 704 C CA . VAL A 1 92 ? -8.499 -3.775 -0.646 1.00 94.94 92 VAL A CA 1
ATOM 705 C C . VAL A 1 92 ? -7.738 -5.101 -0.658 1.00 94.94 92 VAL A C 1
ATOM 707 O O . VAL A 1 92 ? -7.096 -5.431 -1.649 1.00 94.94 92 VAL A O 1
ATOM 710 N N . VAL A 1 93 ? -7.823 -5.884 0.422 1.00 91.38 93 VAL A N 1
ATOM 711 C CA . VAL A 1 93 ? -7.155 -7.190 0.518 1.00 91.38 93 VAL A CA 1
ATOM 712 C C . VAL A 1 93 ? -7.701 -8.172 -0.516 1.00 91.38 93 VAL A C 1
ATOM 714 O O . VAL A 1 93 ? -6.905 -8.876 -1.129 1.00 91.38 93 VAL A O 1
ATOM 717 N N . SER A 1 94 ? -9.017 -8.197 -0.745 1.00 91.00 94 SER A N 1
ATOM 718 C CA . SER A 1 94 ? -9.634 -9.038 -1.779 1.00 91.00 94 SER A CA 1
ATOM 719 C C . SER A 1 94 ? -9.069 -8.724 -3.164 1.00 91.00 94 SER A C 1
ATOM 721 O O . SER A 1 94 ? -8.534 -9.619 -3.814 1.00 91.00 94 SER A O 1
ATOM 723 N N . ASP A 1 95 ? -9.084 -7.450 -3.571 1.00 95.69 95 ASP A N 1
ATOM 724 C CA . ASP A 1 95 ? -8.542 -7.022 -4.867 1.00 95.69 95 ASP A CA 1
ATOM 725 C C . ASP A 1 95 ? -7.037 -7.338 -4.985 1.00 95.69 95 ASP A C 1
ATOM 727 O O . ASP A 1 95 ? -6.562 -7.728 -6.049 1.00 95.69 95 ASP A O 1
ATOM 731 N N . LEU A 1 96 ? -6.268 -7.200 -3.897 1.00 93.94 96 LEU A N 1
ATOM 732 C CA . LEU A 1 96 ? -4.832 -7.507 -3.891 1.00 93.94 96 LEU A CA 1
ATOM 733 C C . LEU A 1 96 ? -4.535 -9.004 -4.019 1.00 93.94 96 LEU A C 1
ATOM 735 O O . LEU A 1 96 ? -3.525 -9.367 -4.624 1.00 93.94 96 LEU A O 1
ATOM 739 N N . VAL A 1 97 ? -5.381 -9.861 -3.444 1.00 90.31 97 VAL A N 1
ATOM 740 C CA . VAL A 1 97 ? -5.271 -11.318 -3.592 1.00 90.31 97 VAL A CA 1
ATOM 741 C C . VAL A 1 97 ? -5.655 -11.747 -4.999 1.00 90.31 97 VAL A C 1
ATOM 743 O O . VAL A 1 97 ? -4.932 -12.535 -5.599 1.00 90.31 97 VAL A O 1
ATOM 746 N N . GLU A 1 98 ? -6.732 -11.192 -5.553 1.00 94.12 98 GLU A N 1
ATOM 747 C CA . GLU A 1 98 ? -7.132 -11.442 -6.942 1.00 94.12 98 GLU A CA 1
ATOM 748 C C . GLU A 1 98 ? -6.065 -10.985 -7.945 1.00 94.12 98 GLU A C 1
ATOM 750 O O . GLU A 1 98 ? -5.838 -11.651 -8.954 1.00 94.12 98 GLU A O 1
ATOM 755 N N . ALA A 1 99 ? -5.381 -9.875 -7.659 1.00 94.19 99 ALA A N 1
ATOM 756 C CA . ALA A 1 99 ? -4.329 -9.345 -8.518 1.00 94.19 99 ALA A CA 1
ATOM 757 C C . ALA A 1 99 ? -3.038 -10.183 -8.525 1.00 94.19 99 ALA A C 1
ATOM 759 O O . ALA A 1 99 ? -2.204 -9.961 -9.403 1.00 94.19 99 ALA A O 1
ATOM 760 N N . ASP A 1 100 ? -2.849 -11.086 -7.551 1.00 93.19 100 ASP A N 1
ATOM 761 C CA . ASP A 1 100 ? -1.682 -11.970 -7.389 1.00 93.19 100 ASP A CA 1
ATOM 762 C C . ASP A 1 100 ? -0.353 -11.325 -7.827 1.00 93.19 100 ASP A C 1
ATOM 764 O O . ASP A 1 100 ? 0.370 -11.778 -8.718 1.00 93.19 100 ASP A O 1
ATOM 768 N N . LEU A 1 101 ? -0.022 -10.193 -7.201 1.00 91.94 101 LEU A N 1
ATOM 769 C CA . LEU A 1 101 ? 1.118 -9.374 -7.619 1.00 91.94 101 LEU A CA 1
ATOM 770 C C . LEU A 1 101 ? 2.468 -10.105 -7.459 1.00 91.94 101 LEU A C 1
ATOM 772 O O . LEU A 1 101 ? 3.496 -9.653 -7.975 1.00 91.94 101 LEU A O 1
ATOM 776 N N . GLY A 1 102 ? 2.512 -11.229 -6.735 1.00 89.25 102 GLY A N 1
ATOM 777 C CA . GLY A 1 102 ? 3.735 -11.992 -6.479 1.00 89.25 102 GLY A CA 1
ATOM 778 C C . GLY A 1 102 ? 4.800 -11.180 -5.732 1.00 89.25 102 GLY A C 1
ATOM 779 O O . GLY A 1 102 ? 5.991 -11.315 -6.015 1.00 89.25 102 GLY A O 1
ATOM 780 N N . ILE A 1 103 ? 4.371 -10.273 -4.846 1.00 89.44 103 ILE A N 1
ATOM 781 C CA . ILE A 1 103 ? 5.212 -9.494 -3.926 1.00 89.44 103 ILE A CA 1
ATOM 782 C C . ILE A 1 103 ? 4.650 -9.596 -2.511 1.00 89.44 103 ILE A C 1
ATOM 784 O O . ILE A 1 103 ? 3.458 -9.816 -2.320 1.00 89.44 103 ILE A O 1
ATOM 788 N N . SER A 1 104 ? 5.511 -9.430 -1.507 1.00 88.56 104 SER A N 1
ATOM 789 C CA . SER A 1 104 ? 5.081 -9.472 -0.110 1.00 88.56 104 SER A CA 1
ATOM 790 C C . SER A 1 104 ? 4.241 -8.242 0.235 1.00 88.56 104 SER A C 1
ATOM 792 O O . SER A 1 104 ? 4.698 -7.103 0.090 1.00 88.56 104 SER A O 1
ATOM 794 N N . ILE A 1 105 ? 3.033 -8.495 0.736 1.00 90.00 105 ILE A N 1
ATOM 795 C CA . ILE A 1 105 ? 2.110 -7.492 1.259 1.00 90.00 105 ILE A CA 1
ATOM 796 C C . ILE A 1 105 ? 1.965 -7.735 2.759 1.00 90.00 105 ILE A C 1
ATOM 798 O O . ILE A 1 105 ? 1.692 -8.850 3.197 1.00 90.00 105 ILE A O 1
ATOM 802 N N . ASN A 1 106 ? 2.182 -6.688 3.545 1.00 87.75 106 ASN A N 1
ATOM 803 C CA . ASN A 1 106 ? 2.118 -6.722 4.998 1.00 87.75 106 ASN A CA 1
ATOM 804 C C . ASN A 1 106 ? 0.981 -5.816 5.458 1.00 87.75 106 ASN A C 1
ATOM 806 O O . ASN A 1 106 ? 0.809 -4.720 4.925 1.00 87.75 106 ASN A O 1
ATOM 810 N N . ILE A 1 107 ? 0.228 -6.270 6.457 1.00 86.94 107 ILE A N 1
ATOM 811 C CA . ILE A 1 107 ? -0.871 -5.521 7.065 1.00 86.94 107 ILE A CA 1
ATOM 812 C C . ILE A 1 107 ? -0.550 -5.355 8.545 1.00 86.94 107 ILE A C 1
ATOM 814 O O . ILE A 1 107 ? -0.229 -6.327 9.227 1.00 86.94 107 ILE A O 1
ATOM 818 N N . SER A 1 108 ? -0.639 -4.123 9.030 1.00 82.88 108 SER A N 1
ATOM 819 C CA . SER A 1 108 ? -0.471 -3.761 10.433 1.00 82.88 108 SER A CA 1
ATOM 820 C C . SER A 1 108 ? -1.740 -3.085 10.944 1.00 82.88 108 SER A C 1
ATOM 822 O O . SER A 1 108 ? -2.294 -2.220 10.269 1.00 82.88 108 SER A O 1
ATOM 824 N N . GLY A 1 109 ? -2.206 -3.501 12.119 1.00 75.12 109 GLY A N 1
ATOM 825 C CA . GLY A 1 10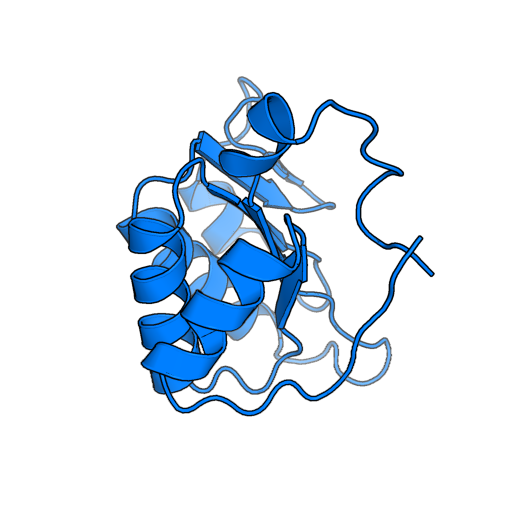9 ? -3.437 -3.044 12.764 1.00 75.12 109 GLY A CA 1
ATOM 826 C C . GLY A 1 109 ? -3.796 -3.958 13.939 1.00 75.12 109 GLY A C 1
ATOM 827 O O . GLY A 1 109 ? -3.067 -4.912 14.229 1.00 75.12 109 GLY A O 1
ATOM 828 N N . LEU A 1 110 ? -4.916 -3.695 14.621 1.00 62.22 110 LEU A N 1
ATOM 829 C CA . LEU A 1 110 ? -5.368 -4.571 15.707 1.00 62.22 110 LEU A CA 1
ATOM 830 C C . LEU A 1 110 ? -5.633 -5.996 15.206 1.00 62.22 110 LEU A C 1
ATOM 832 O O . LEU A 1 110 ? -6.301 -6.219 14.192 1.00 62.22 110 LEU A O 1
ATOM 836 N N . LEU A 1 111 ? -5.111 -6.966 15.962 1.00 55.50 111 LEU A N 1
ATOM 837 C CA . LEU A 1 111 ? -5.059 -8.376 15.579 1.00 55.50 111 LEU A CA 1
ATOM 838 C C . LEU A 1 111 ? -6.445 -8.975 15.301 1.00 55.50 111 LEU A C 1
ATOM 840 O O . LEU A 1 111 ? -6.557 -9.820 14.411 1.00 55.50 111 LEU A O 1
ATOM 844 N N . GLU A 1 112 ? -7.467 -8.530 16.042 1.00 52.38 112 GLU A N 1
ATOM 845 C CA . GLU A 1 112 ? -8.860 -8.980 15.917 1.00 52.38 112 GLU A CA 1
ATOM 846 C C . GLU A 1 112 ? -9.495 -8.514 14.598 1.00 52.38 112 GLU A C 1
ATOM 848 O O . GLU A 1 112 ? -9.988 -9.351 13.842 1.00 52.38 112 GLU A O 1
ATOM 853 N N . GLY A 1 113 ? -9.368 -7.229 14.240 1.00 51.88 113 GLY A N 1
ATOM 854 C CA . GLY A 1 113 ? -9.868 -6.700 12.961 1.00 51.88 113 GLY A CA 1
ATOM 855 C C . GLY A 1 113 ? -9.147 -7.304 11.752 1.00 51.88 113 GLY A C 1
ATOM 856 O O . GLY A 1 113 ? -9.766 -7.688 10.759 1.00 51.88 113 GLY A O 1
ATOM 857 N N . ALA A 1 114 ? -7.833 -7.510 11.864 1.00 51.69 114 ALA A N 1
ATOM 858 C CA . ALA A 1 114 ? -7.071 -8.200 10.830 1.00 51.69 114 ALA A CA 1
ATOM 859 C C . ALA A 1 114 ? -7.422 -9.703 10.729 1.00 51.69 114 ALA A C 1
ATOM 861 O O . ALA A 1 114 ? -7.102 -10.322 9.717 1.00 51.69 114 ALA A O 1
ATOM 862 N N . HIS A 1 115 ? -7.974 -10.339 11.776 1.00 52.03 115 HIS A N 1
ATOM 863 C CA . HIS A 1 115 ? -8.238 -11.792 11.792 1.00 52.03 115 HIS A CA 1
ATOM 864 C C . HIS A 1 115 ? -9.596 -12.087 11.180 1.00 52.03 115 HIS A C 1
ATOM 866 O O . HIS A 1 115 ? -9.699 -12.982 10.346 1.00 52.03 115 HIS A O 1
ATOM 872 N N . GLU A 1 116 ? -10.600 -11.271 11.510 1.00 53.56 116 GLU A N 1
ATOM 873 C CA . GLU A 1 116 ? -11.886 -11.293 10.814 1.00 53.56 116 GLU A CA 1
ATOM 874 C C . GLU A 1 116 ? -11.731 -10.970 9.325 1.00 53.56 116 GLU A C 1
ATOM 876 O O . GLU A 1 116 ? -12.358 -11.627 8.498 1.00 53.56 116 GLU A O 1
ATOM 881 N N . CYS A 1 117 ? -10.859 -10.016 8.975 1.00 51.28 117 CYS A N 1
ATOM 882 C CA . CYS A 1 117 ? -10.566 -9.657 7.587 1.00 51.28 117 CYS A CA 1
ATOM 883 C C . CYS A 1 117 ? -9.993 -10.838 6.783 1.00 51.28 117 CYS A C 1
ATOM 885 O O . CYS A 1 117 ? -10.566 -11.236 5.772 1.00 51.28 117 CYS A O 1
ATOM 887 N N . CYS A 1 118 ? -8.912 -11.465 7.260 1.00 53.44 118 CYS A N 1
ATOM 888 C CA . CYS A 1 118 ? -8.318 -12.612 6.565 1.00 53.44 118 CYS A CA 1
ATOM 889 C C . CYS A 1 118 ? -9.244 -13.843 6.550 1.00 53.44 118 CYS A C 1
ATOM 891 O O . CYS A 1 118 ? -9.301 -14.550 5.544 1.00 53.44 118 CYS A O 1
ATOM 893 N N . GLY A 1 119 ? -9.988 -14.084 7.637 1.00 56.22 119 GLY A N 1
ATOM 894 C CA . GLY A 1 119 ? -10.908 -15.216 7.753 1.00 56.22 119 GLY A CA 1
ATOM 895 C C . GLY A 1 119 ? -12.104 -15.134 6.800 1.00 56.22 119 GLY A C 1
ATOM 896 O O . GLY A 1 119 ? -12.461 -16.142 6.194 1.00 56.22 119 GLY A O 1
ATOM 897 N N . LYS A 1 120 ? -12.692 -13.943 6.611 1.00 54.72 120 LYS A N 1
ATOM 898 C CA . LYS A 1 120 ? -13.820 -13.737 5.681 1.00 54.72 120 LYS A CA 1
ATOM 899 C C . LYS A 1 120 ? -13.415 -13.862 4.208 1.00 54.72 120 LYS A C 1
ATOM 901 O O . LYS A 1 120 ? -14.232 -14.305 3.408 1.00 54.72 120 LYS A O 1
ATOM 906 N N . SER A 1 121 ? -12.166 -13.545 3.867 1.00 52.69 121 SER A N 1
ATOM 907 C CA . SER A 1 121 ? -11.637 -13.659 2.497 1.00 52.69 121 SER A CA 1
ATOM 908 C C . SER A 1 121 ? -10.970 -15.010 2.192 1.00 52.69 121 SER A C 1
ATOM 910 O O . SER A 1 121 ? -10.379 -15.171 1.130 1.00 52.69 121 SER A O 1
ATOM 912 N N . GLY A 1 122 ? -11.036 -15.990 3.103 1.00 52.41 122 GLY A N 1
ATOM 913 C CA . GLY A 1 122 ? -10.479 -17.334 2.883 1.00 52.41 122 GLY A CA 1
ATOM 914 C C . GLY A 1 122 ? -8.946 -17.406 2.876 1.00 52.41 122 GLY A C 1
ATOM 915 O O . GLY A 1 122 ? -8.378 -18.399 2.423 1.00 52.41 122 GLY A O 1
ATOM 916 N N . ILE A 1 123 ? -8.263 -16.376 3.378 1.00 57.47 123 ILE A N 1
ATOM 917 C CA . ILE A 1 123 ? -6.801 -16.278 3.359 1.00 57.47 123 ILE A CA 1
ATOM 918 C C . ILE A 1 123 ? -6.248 -16.789 4.688 1.00 57.47 123 ILE A C 1
ATOM 920 O O . ILE A 1 123 ? -6.493 -16.212 5.751 1.00 57.47 123 ILE A O 1
ATOM 924 N N . GLN A 1 124 ? -5.437 -17.848 4.633 1.00 50.12 124 GLN A N 1
ATOM 925 C CA . GLN A 1 124 ? -4.672 -18.289 5.793 1.00 50.12 124 GLN A CA 1
ATOM 926 C C . GLN A 1 124 ? -3.458 -17.372 5.993 1.00 50.12 124 GLN A C 1
ATOM 928 O O . GLN A 1 124 ? -2.620 -17.214 5.106 1.00 50.12 124 GLN A O 1
ATOM 933 N N . ARG A 1 125 ? -3.353 -16.752 7.173 1.00 57.19 125 ARG A N 1
ATOM 934 C CA . ARG A 1 125 ? -2.202 -15.913 7.537 1.00 57.19 125 ARG A CA 1
ATOM 935 C C . ARG A 1 125 ? -0.913 -16.732 7.523 1.00 57.19 125 ARG A C 1
ATOM 937 O O . ARG A 1 125 ? -0.847 -17.783 8.152 1.00 57.19 125 ARG A O 1
ATOM 944 N N . HIS A 1 126 ? 0.128 -16.205 6.883 1.00 51.97 126 HIS A N 1
ATOM 945 C CA . HIS A 1 126 ? 1.418 -16.891 6.787 1.00 51.97 126 HIS A CA 1
ATOM 946 C C . HIS A 1 126 ? 2.324 -16.675 8.018 1.00 51.97 126 HIS A C 1
ATOM 948 O O . HIS A 1 126 ? 3.142 -17.531 8.347 1.00 51.97 126 HIS A O 1
ATOM 954 N N . SER A 1 127 ? 2.232 -15.534 8.713 1.00 49.41 127 SER A N 1
ATOM 955 C CA . SER A 1 127 ? 3.080 -15.206 9.877 1.00 49.41 127 SER A CA 1
ATOM 956 C C . SER A 1 127 ? 2.419 -14.152 10.775 1.00 49.41 127 SER A C 1
ATOM 958 O O . SER A 1 127 ? 1.589 -13.378 10.298 1.00 49.41 127 SER A O 1
ATOM 960 N N . LEU A 1 128 ? 2.770 -14.128 12.068 1.00 50.34 128 LEU A N 1
ATOM 961 C CA . LEU A 1 128 ? 2.178 -13.242 13.077 1.00 50.34 128 LEU A C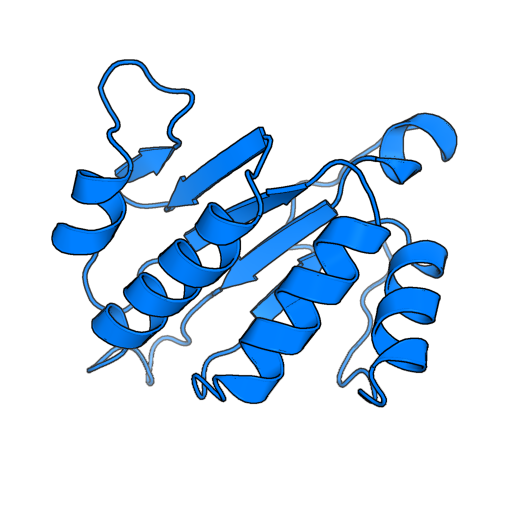A 1
ATOM 962 C C . LEU A 1 128 ? 3.280 -12.708 14.006 1.00 50.34 128 LEU A C 1
ATOM 964 O O . LEU A 1 128 ? 3.990 -13.492 14.626 1.00 50.34 128 LEU A O 1
ATOM 968 N N . GLU A 1 129 ? 3.417 -11.385 14.094 1.00 48.16 129 GLU A N 1
ATOM 969 C CA . GLU A 1 129 ? 4.294 -10.702 15.056 1.00 48.16 129 GLU A CA 1
ATOM 970 C C . GLU A 1 129 ? 3.409 -9.919 16.039 1.00 48.16 129 GLU A C 1
ATOM 972 O O . GLU A 1 129 ? 2.603 -9.089 15.618 1.00 48.16 129 GLU A O 1
ATOM 977 N N . GLN A 1 130 ? 3.545 -10.189 17.340 1.00 46.06 130 GLN A N 1
ATOM 978 C CA . GLN A 1 130 ? 2.960 -9.402 18.435 1.00 46.06 130 GLN A CA 1
ATOM 979 C C . GLN A 1 130 ? 4.092 -8.654 19.153 1.00 46.06 130 GLN A C 1
ATOM 981 O O . GLN A 1 130 ? 5.165 -9.218 19.368 1.00 46.06 130 GLN A O 1
ATOM 986 N N . SER A 1 131 ? 3.892 -7.381 19.496 1.00 47.47 131 SER A N 1
ATOM 987 C CA . SER A 1 131 ? 4.842 -6.555 20.262 1.00 47.47 131 SER A CA 1
ATOM 988 C C . SER A 1 131 ? 4.122 -5.761 21.334 1.00 47.47 131 SER A C 1
ATOM 990 O O . SER A 1 131 ? 2.946 -5.415 21.092 1.00 47.47 131 SER A O 1
#

Sequence (131 aa):
MTNTLHRKGSVEELKGDYVIFTSIAKDYKPGSAPKIHEFLRICNKYGPVNIGSSKLGSVLQDDVDFNDLVIKLKDGSTSAAVFTDVDTLQKVVSDLVEADLGISINISGLLEGAHECCGKSGIQRHSLEQS

Radius of gyration: 14.3 Å; chains: 1; bounding box: 32×38×36 Å

pLDDT: mean 81.68, std 17.44, range [34.94, 97.75]

Foldseek 3Di:
DPPPPPDDDDLVVQQFKKKKKFFADPVRQPPCLQLVLVLLVLLVVLPFPWKDWPVQGIPVDPPDDSVCRNPVDGTRIMIMTIGGHLVSVLSSVLVNVVVPSVTDMDMDTDPVSVVCSCVVSVHDDPDDDDD